Protein AF-A0A7X7PEK8-F1 (afdb_monomer_lite)

Foldseek 3Di:
DDPPPDDQLDDDPDPRHFPWDWDKPDDCVVPVQLDAQQADWDADPVRDTDGGHHGQWTAGSNDIDGSVVVVVVVVVVVVVVVVPPPDDPDD

Radius of gyration: 18.87 Å; chains: 1; bounding box: 40×42×56 Å

Secondary structure (DSSP, 8-state):
-----SPPSSSS--TTS---EEE-SS-TTT-GGGGSTT-EEEE-TTS-EEEE----EEEETTEEEEHHHHHHHHHHHHHHHHHS-------

Structure (mmCIF, N/CA/C/O backbone):
data_AF-A0A7X7PEK8-F1
#
_entry.id   AF-A0A7X7PEK8-F1
#
loop_
_atom_site.group_PDB
_atom_site.id
_atom_site.type_symbol
_atom_site.label_atom_id
_atom_site.label_alt_id
_atom_site.label_comp_id
_atom_site.label_asym_id
_atom_site.label_entity_id
_atom_site.label_seq_id
_atom_site.pdbx_PDB_ins_code
_atom_site.Cartn_x
_atom_site.Cartn_y
_atom_site.Cartn_z
_atom_site.occupancy
_atom_site.B_iso_or_equiv
_atom_site.auth_seq_id
_atom_site.auth_comp_id
_atom_site.auth_asym_id
_atom_site.auth_atom_id
_atom_site.pdbx_PDB_model_num
ATOM 1 N N . MET A 1 1 ? 22.019 -0.889 10.595 1.00 60.12 1 MET A N 1
ATOM 2 C CA . MET A 1 1 ? 21.587 -2.302 10.588 1.00 60.12 1 MET A CA 1
ATOM 3 C C . MET A 1 1 ? 22.437 -3.022 9.566 1.00 60.12 1 MET A C 1
ATOM 5 O O . MET A 1 1 ? 22.524 -2.534 8.446 1.00 60.12 1 MET A O 1
ATOM 9 N N . GLU A 1 2 ? 23.092 -4.111 9.953 1.00 76.06 2 GLU A N 1
ATOM 10 C CA . GLU A 1 2 ? 23.811 -4.956 8.997 1.00 76.06 2 GLU A CA 1
ATOM 11 C C . GLU A 1 2 ? 22.816 -5.828 8.210 1.00 76.06 2 GLU A C 1
ATOM 13 O O . GLU A 1 2 ? 21.790 -6.239 8.764 1.00 76.06 2 GLU A O 1
ATOM 18 N N . PRO A 1 3 ? 23.059 -6.078 6.911 1.00 78.75 3 PRO A N 1
ATOM 19 C CA . PRO A 1 3 ? 22.220 -6.966 6.118 1.00 78.75 3 PRO A CA 1
ATOM 20 C C . PRO A 1 3 ? 22.296 -8.400 6.658 1.00 78.75 3 PRO A C 1
ATOM 22 O O . PRO A 1 3 ? 23.373 -8.900 6.961 1.00 78.75 3 PRO A O 1
ATOM 25 N N . LYS A 1 4 ? 21.148 -9.084 6.731 1.00 79.50 4 LYS A N 1
ATOM 26 C CA . LYS A 1 4 ? 20.995 -10.406 7.372 1.00 79.50 4 LYS A CA 1
ATOM 27 C C . LYS A 1 4 ? 21.773 -11.564 6.717 1.00 79.50 4 LYS A C 1
ATOM 29 O O . LYS A 1 4 ? 21.715 -12.674 7.222 1.00 79.50 4 LYS A O 1
ATOM 34 N N . GLY A 1 5 ? 22.453 -11.357 5.587 1.00 83.44 5 GLY A N 1
ATOM 35 C CA . GLY A 1 5 ? 23.233 -12.395 4.886 1.00 83.44 5 GLY A CA 1
ATOM 36 C C . GLY A 1 5 ? 22.415 -13.529 4.241 1.00 83.44 5 GLY A C 1
ATOM 37 O O . GLY A 1 5 ? 22.955 -14.322 3.475 1.00 83.44 5 GLY A O 1
ATOM 38 N N . GLU A 1 6 ? 21.112 -13.596 4.504 1.00 86.25 6 GLU A N 1
ATOM 39 C CA . GLU A 1 6 ? 20.186 -14.553 3.906 1.00 86.25 6 GLU A CA 1
ATOM 40 C C . GLU A 1 6 ? 19.744 -14.119 2.503 1.00 86.25 6 GLU A C 1
ATOM 42 O O . GLU A 1 6 ? 19.655 -12.928 2.186 1.00 86.25 6 GLU A O 1
ATOM 47 N N . ARG A 1 7 ? 19.415 -15.096 1.648 1.00 85.94 7 ARG A N 1
ATOM 48 C CA . ARG A 1 7 ? 18.824 -14.796 0.339 1.00 85.94 7 ARG A CA 1
ATOM 49 C C . ARG A 1 7 ? 17.402 -14.255 0.533 1.00 85.94 7 ARG A C 1
ATOM 51 O O . ARG A 1 7 ? 16.613 -14.914 1.212 1.00 85.94 7 ARG A O 1
ATOM 58 N N . PRO A 1 8 ? 17.037 -13.120 -0.090 1.00 90.06 8 PRO A N 1
ATOM 59 C CA . PRO A 1 8 ? 15.676 -12.608 -0.021 1.00 90.06 8 PRO A CA 1
ATOM 60 C C . PRO A 1 8 ? 14.678 -13.613 -0.599 1.00 90.06 8 PRO A C 1
ATOM 62 O O . PRO A 1 8 ? 14.846 -14.092 -1.721 1.00 90.06 8 PRO A O 1
ATOM 65 N N . GLN A 1 9 ? 13.627 -13.903 0.161 1.00 92.19 9 GLN A N 1
ATOM 66 C CA . GLN A 1 9 ? 12.523 -14.764 -0.278 1.00 92.19 9 GLN A CA 1
ATOM 67 C C . GLN A 1 9 ? 11.485 -13.994 -1.114 1.00 92.19 9 GLN A C 1
ATOM 69 O O . GLN A 1 9 ? 10.670 -14.601 -1.804 1.00 92.19 9 GLN A O 1
ATOM 74 N N . PHE A 1 10 ? 11.537 -12.660 -1.072 1.00 93.31 10 PHE A N 1
ATOM 75 C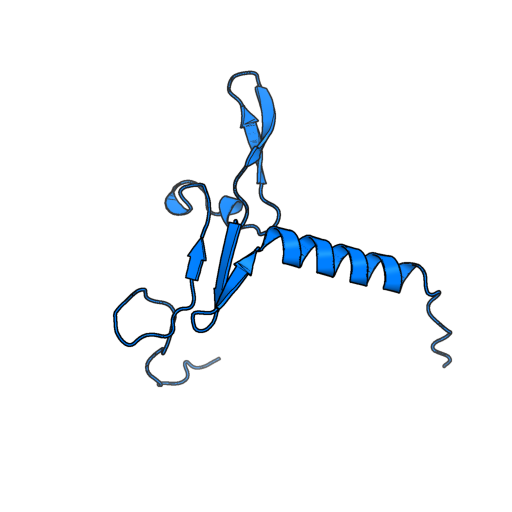 CA . PHE A 1 10 ? 10.642 -11.725 -1.752 1.00 93.31 10 PHE A CA 1
ATOM 76 C C . PHE A 1 10 ? 11.420 -10.501 -2.267 1.00 93.31 10 PHE A C 1
ATOM 78 O O . PHE A 1 10 ? 12.628 -10.376 -2.054 1.00 93.31 10 PHE A O 1
ATOM 85 N N . GLY A 1 11 ? 10.723 -9.591 -2.953 1.00 91.56 11 GLY A N 1
ATOM 86 C CA . GLY A 1 11 ? 11.288 -8.344 -3.489 1.00 91.56 11 GLY A CA 1
ATOM 87 C C . GLY A 1 11 ? 11.684 -8.407 -4.966 1.00 91.56 11 GLY A C 1
ATOM 88 O O . GLY A 1 11 ? 12.057 -7.392 -5.546 1.00 91.56 11 GLY A O 1
ATOM 89 N N . MET A 1 12 ? 11.567 -9.576 -5.599 1.00 94.81 12 MET A N 1
ATOM 90 C CA . MET A 1 12 ? 11.673 -9.740 -7.048 1.00 94.81 12 MET A CA 1
ATOM 91 C C . MET A 1 12 ? 10.537 -10.636 -7.539 1.00 94.81 12 MET A C 1
ATOM 93 O O . MET A 1 12 ? 10.153 -11.587 -6.865 1.00 94.81 12 MET A O 1
ATOM 97 N N . LEU A 1 13 ? 10.013 -10.351 -8.731 1.00 94.38 13 LEU A N 1
ATOM 98 C CA . LEU A 1 13 ? 8.952 -11.151 -9.338 1.00 94.38 13 LEU A CA 1
ATOM 99 C C . LEU A 1 13 ? 9.571 -12.272 -10.188 1.00 94.38 13 LEU A C 1
ATOM 101 O O . LEU A 1 13 ? 9.878 -12.067 -11.363 1.00 94.38 13 LEU A O 1
ATOM 105 N N . ARG A 1 14 ? 9.817 -13.439 -9.578 1.00 95.44 14 ARG A N 1
ATOM 106 C CA . ARG A 1 14 ? 10.381 -14.631 -10.240 1.00 95.44 14 ARG A CA 1
ATOM 107 C C . ARG A 1 14 ? 9.780 -15.928 -9.680 1.00 95.44 14 ARG A C 1
ATOM 109 O O . ARG A 1 14 ? 9.366 -15.942 -8.521 1.00 95.44 14 ARG A O 1
ATOM 116 N N . PRO A 1 15 ? 9.768 -17.031 -10.456 1.00 95.44 15 PRO A N 1
ATOM 117 C CA . PRO A 1 15 ? 9.374 -18.342 -9.942 1.00 95.44 15 PRO A CA 1
ATOM 118 C C . PRO A 1 15 ? 10.189 -18.751 -8.706 1.00 95.44 15 PRO A C 1
ATOM 120 O O . PRO A 1 15 ? 11.395 -18.516 -8.652 1.00 95.44 15 PRO A O 1
ATOM 123 N N . GLY A 1 16 ? 9.525 -19.374 -7.730 1.00 93.88 16 GLY A N 1
ATOM 124 C CA . GLY A 1 16 ? 10.142 -19.820 -6.474 1.00 93.88 16 GLY A CA 1
ATOM 125 C C . GLY A 1 16 ? 10.263 -18.746 -5.384 1.00 93.88 16 GLY A C 1
ATOM 126 O O . GLY A 1 16 ? 10.759 -19.054 -4.305 1.00 93.88 16 GLY A O 1
ATOM 127 N N . MET A 1 17 ? 9.814 -17.512 -5.639 1.00 95.44 17 MET A N 1
ATOM 128 C CA . MET A 1 17 ? 9.745 -16.438 -4.639 1.00 95.44 17 MET A CA 1
ATOM 129 C C . MET A 1 17 ? 8.333 -16.325 -4.055 1.00 95.44 17 MET A C 1
ATOM 131 O O . MET A 1 17 ? 7.362 -16.745 -4.690 1.00 95.44 17 MET A O 1
ATOM 135 N N . LEU A 1 18 ? 8.213 -15.748 -2.855 1.00 96.88 18 LEU A N 1
ATOM 136 C CA . LEU A 1 18 ? 6.909 -15.450 -2.262 1.00 96.88 18 LEU A CA 1
ATOM 137 C C . LEU A 1 18 ? 6.129 -14.492 -3.168 1.00 96.88 18 LEU A C 1
ATOM 139 O O . LEU A 1 18 ? 6.684 -13.539 -3.724 1.00 96.88 18 LEU A O 1
ATOM 143 N N . ALA A 1 19 ? 4.832 -14.756 -3.312 1.00 97.00 19 ALA A N 1
ATOM 144 C CA . ALA A 1 19 ? 3.931 -13.971 -4.145 1.00 97.00 19 ALA A CA 1
ATOM 145 C C . ALA A 1 19 ? 3.469 -12.697 -3.416 1.00 97.00 19 ALA A C 1
ATOM 147 O O . ALA A 1 19 ? 2.286 -12.536 -3.114 1.00 97.00 19 ALA A O 1
ATOM 148 N N . ASP A 1 20 ? 4.424 -11.805 -3.154 1.00 97.50 20 ASP A N 1
ATOM 149 C CA . ASP A 1 20 ? 4.211 -10.498 -2.533 1.00 97.50 20 ASP A CA 1
ATOM 150 C C . ASP A 1 20 ? 4.269 -9.401 -3.602 1.00 97.50 20 ASP A C 1
ATOM 152 O O . ASP A 1 20 ? 5.333 -9.089 -4.146 1.00 97.50 20 ASP A O 1
ATOM 156 N N . ILE A 1 21 ? 3.108 -8.847 -3.956 1.00 97.00 21 ILE A N 1
ATOM 157 C CA . ILE A 1 21 ? 2.947 -7.971 -5.124 1.00 97.00 21 ILE A CA 1
ATOM 158 C C . ILE A 1 21 ? 2.024 -6.803 -4.779 1.00 97.00 21 ILE A C 1
ATOM 160 O O . ILE A 1 21 ? 0.989 -6.969 -4.139 1.00 97.00 21 ILE A O 1
ATOM 164 N N . VAL A 1 22 ? 2.371 -5.616 -5.270 1.00 96.12 22 VAL A N 1
ATOM 165 C CA . VAL A 1 22 ? 1.518 -4.424 -5.225 1.00 96.12 22 VAL A CA 1
ATOM 166 C C . VAL A 1 22 ? 1.104 -4.081 -6.651 1.00 96.12 22 VAL A C 1
ATOM 168 O O . VAL A 1 22 ? 1.958 -3.927 -7.524 1.00 96.12 22 VAL A O 1
ATOM 171 N N . ILE A 1 23 ? -0.201 -3.954 -6.894 1.00 96.81 23 ILE A N 1
ATOM 172 C CA . ILE A 1 23 ? -0.751 -3.600 -8.206 1.00 96.81 23 ILE A CA 1
ATOM 173 C C . ILE A 1 23 ? -1.285 -2.171 -8.157 1.00 96.81 23 ILE A C 1
ATOM 175 O O . ILE A 1 23 ? -2.160 -1.845 -7.349 1.00 96.81 23 ILE A O 1
ATOM 179 N N . VAL A 1 24 ? -0.790 -1.334 -9.066 1.00 96.69 24 VAL A N 1
ATOM 180 C CA . VAL A 1 24 ? -1.205 0.062 -9.251 1.00 96.69 24 VAL A CA 1
ATOM 181 C C . VAL A 1 24 ? -1.742 0.292 -10.667 1.00 96.69 24 VAL A C 1
ATOM 183 O O . VAL A 1 24 ? -1.302 -0.383 -11.596 1.00 96.69 24 VAL A O 1
ATOM 186 N N . PRO A 1 25 ? -2.690 1.228 -10.860 1.00 94.81 25 PRO A N 1
ATOM 187 C CA . PRO A 1 25 ? -3.284 1.511 -12.169 1.00 94.81 25 PRO A CA 1
ATOM 188 C C . PRO A 1 25 ? -2.406 2.392 -13.075 1.00 94.81 25 PRO A C 1
ATOM 190 O O . PRO A 1 25 ? -2.732 2.567 -14.244 1.00 94.81 25 PRO A O 1
ATOM 193 N N . GLU A 1 26 ? -1.315 2.960 -12.554 1.00 93.81 26 GLU A N 1
ATOM 194 C CA . GLU A 1 26 ? -0.413 3.864 -13.277 1.00 93.81 26 GLU A CA 1
ATOM 195 C C . GLU A 1 26 ? 1.040 3.391 -13.206 1.00 93.81 26 GLU A C 1
ATOM 197 O O . GLU A 1 26 ? 1.411 2.637 -12.311 1.00 93.81 26 GLU A O 1
ATOM 202 N N . ASN A 1 27 ? 1.878 3.870 -14.131 1.00 94.88 27 ASN A N 1
ATOM 203 C 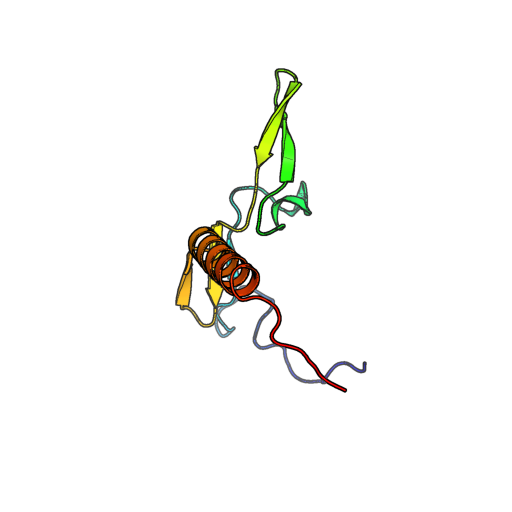CA . ASN A 1 27 ? 3.303 3.551 -14.148 1.00 94.88 27 ASN A CA 1
ATOM 204 C C . ASN A 1 27 ? 4.045 4.251 -12.988 1.00 94.88 27 ASN A C 1
ATOM 206 O O . ASN A 1 27 ? 4.239 5.472 -13.045 1.00 94.88 27 ASN A O 1
ATOM 210 N N . PRO A 1 28 ? 4.541 3.513 -11.976 1.00 95.44 28 PRO A N 1
ATOM 211 C CA . PRO A 1 28 ? 5.248 4.116 -10.854 1.00 95.44 28 PRO A CA 1
ATOM 212 C C . PRO A 1 28 ? 6.604 4.705 -11.257 1.00 95.44 28 PRO A C 1
ATOM 214 O O . PRO A 1 28 ? 7.055 5.641 -10.608 1.00 95.44 28 PRO A O 1
ATOM 217 N N . LEU A 1 29 ? 7.232 4.238 -12.345 1.00 96.25 29 LEU A N 1
ATOM 218 C CA . LEU A 1 29 ? 8.499 4.800 -12.831 1.00 96.25 29 LEU A CA 1
ATOM 219 C C . LEU A 1 29 ? 8.340 6.227 -13.370 1.00 96.25 29 LEU A C 1
ATOM 221 O O . LEU A 1 29 ? 9.297 6.993 -13.348 1.00 96.25 29 LEU A O 1
ATOM 225 N N . HIS A 1 30 ? 7.143 6.594 -13.840 1.00 94.94 30 HIS A N 1
ATOM 226 C CA . HIS A 1 30 ? 6.850 7.973 -14.238 1.00 94.94 30 HIS A CA 1
ATOM 227 C C . HIS A 1 30 ? 6.554 8.865 -13.027 1.00 94.94 30 HIS A C 1
ATOM 229 O O . HIS A 1 30 ? 6.840 10.059 -13.057 1.00 94.94 30 HIS A O 1
ATOM 235 N N . ASN A 1 31 ? 5.958 8.307 -11.970 1.00 92.38 31 ASN A N 1
ATOM 236 C CA . ASN A 1 31 ? 5.629 9.047 -10.759 1.00 92.38 31 ASN A CA 1
ATOM 237 C C . ASN A 1 31 ? 5.447 8.101 -9.566 1.00 92.38 31 ASN A C 1
ATOM 239 O O . ASN A 1 31 ? 4.406 7.461 -9.434 1.00 92.38 31 ASN A O 1
ATOM 243 N N . PHE A 1 32 ? 6.392 8.084 -8.626 1.00 95.62 32 PHE A N 1
ATOM 244 C CA . PHE A 1 32 ? 6.286 7.220 -7.446 1.00 95.62 32 PHE A CA 1
ATOM 245 C C . PHE A 1 32 ? 5.125 7.567 -6.509 1.00 95.62 32 PHE A C 1
ATOM 247 O O . PHE A 1 32 ? 4.705 6.710 -5.735 1.00 95.62 32 PHE A O 1
ATOM 254 N N . LYS A 1 33 ? 4.545 8.773 -6.592 1.00 95.00 33 LYS A N 1
ATOM 255 C CA . LYS A 1 33 ? 3.387 9.143 -5.760 1.00 95.00 33 LYS A CA 1
ATOM 256 C C . LYS A 1 33 ? 2.156 8.276 -6.037 1.00 95.00 33 LYS A C 1
ATOM 258 O O . LYS A 1 33 ? 1.285 8.184 -5.181 1.00 95.00 33 LYS A O 1
ATOM 263 N N . VAL A 1 34 ? 2.088 7.599 -7.188 1.00 94.69 34 VAL A N 1
ATOM 264 C CA . VAL A 1 34 ? 0.992 6.658 -7.486 1.00 94.69 34 VAL A CA 1
ATOM 265 C C . VAL A 1 34 ? 1.016 5.417 -6.585 1.00 94.69 34 VAL A C 1
ATOM 267 O O . VAL A 1 34 ? -0.004 4.741 -6.477 1.00 94.69 34 VAL A O 1
ATOM 270 N N . LEU A 1 35 ? 2.144 5.140 -5.911 1.00 95.62 35 LEU A N 1
ATOM 271 C CA . LEU A 1 35 ? 2.285 4.071 -4.915 1.00 95.62 35 LEU A CA 1
ATOM 272 C C . LEU A 1 35 ? 1.683 4.435 -3.549 1.00 95.62 35 LEU A C 1
ATOM 274 O O . LEU A 1 35 ? 1.563 3.563 -2.690 1.00 95.62 35 LEU A O 1
ATOM 278 N N . TYR A 1 36 ? 1.312 5.697 -3.308 1.00 95.12 36 TYR A N 1
ATOM 279 C CA . TYR A 1 36 ? 0.628 6.071 -2.070 1.00 95.12 36 TYR A CA 1
ATOM 280 C C . TYR A 1 36 ? -0.712 5.352 -2.004 1.00 95.12 36 TYR A C 1
ATOM 282 O O . TYR A 1 36 ? -1.503 5.483 -2.927 1.00 95.12 36 TYR A O 1
ATOM 290 N N . GLY A 1 37 ? -0.992 4.620 -0.922 1.00 92.19 37 GLY A N 1
ATOM 291 C CA . GLY A 1 37 ? -2.194 3.778 -0.820 1.00 92.19 37 GLY A CA 1
ATOM 292 C C . GLY A 1 37 ? -3.507 4.521 -1.096 1.00 92.19 37 GLY A C 1
ATOM 293 O O . GLY A 1 37 ? -4.410 3.974 -1.722 1.00 92.19 37 GLY A O 1
ATOM 294 N N . THR A 1 38 ? -3.591 5.795 -0.715 1.00 92.12 38 THR A N 1
ATOM 295 C CA . THR A 1 38 ? -4.762 6.654 -0.942 1.00 92.12 38 THR A CA 1
ATOM 296 C C . THR A 1 38 ? -4.818 7.269 -2.345 1.00 92.12 38 THR A C 1
ATOM 298 O O . THR A 1 38 ? -5.894 7.681 -2.781 1.00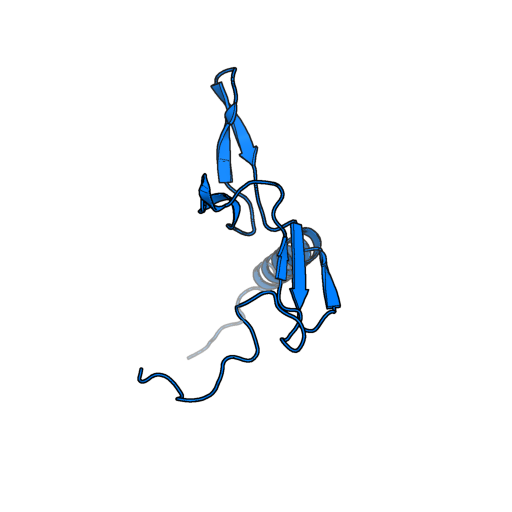 92.12 38 THR A O 1
ATOM 301 N N . GLY A 1 39 ? -3.709 7.260 -3.085 1.00 93.56 39 GLY A N 1
ATOM 302 C CA . GLY A 1 39 ? -3.521 7.970 -4.348 1.00 93.56 39 GLY A CA 1
ATOM 303 C C . GLY A 1 39 ? -2.856 9.335 -4.167 1.00 93.56 39 GLY A C 1
ATOM 304 O O . GLY A 1 39 ? -2.414 9.714 -3.081 1.00 93.56 39 GLY A O 1
ATOM 305 N N . THR A 1 40 ? -2.759 10.085 -5.261 1.00 94.81 40 THR A N 1
ATOM 306 C CA . THR A 1 40 ? -2.144 11.415 -5.290 1.00 94.81 40 THR A CA 1
ATOM 307 C C . THR A 1 40 ? -2.939 12.361 -6.186 1.00 94.81 40 THR A C 1
ATOM 309 O O . THR A 1 40 ? -3.519 11.936 -7.183 1.00 94.81 40 THR A O 1
ATOM 312 N N . THR A 1 41 ? -2.988 13.646 -5.837 1.00 95.12 41 THR A N 1
ATOM 313 C CA . THR A 1 41 ? -3.724 14.657 -6.609 1.00 95.12 41 THR A CA 1
ATOM 314 C C . THR A 1 41 ? -2.845 15.256 -7.707 1.00 95.12 41 THR A C 1
ATOM 316 O O . THR A 1 41 ? -1.696 15.628 -7.460 1.00 95.12 41 THR A O 1
ATOM 319 N N . ARG A 1 42 ? -3.401 15.385 -8.915 1.00 91.62 42 ARG A N 1
ATOM 320 C CA . ARG A 1 42 ? -2.802 16.025 -10.098 1.00 91.62 42 ARG A CA 1
ATOM 321 C C . ARG A 1 42 ? -3.861 16.881 -10.804 1.00 91.62 42 ARG A C 1
ATOM 323 O O . ARG A 1 42 ? -5.046 16.643 -10.623 1.00 91.62 42 ARG A O 1
ATOM 330 N N . LEU A 1 43 ? -3.443 17.859 -11.606 1.00 94.75 43 LEU A N 1
ATOM 331 C CA . LEU A 1 43 ? -4.342 18.571 -12.516 1.00 94.75 43 LEU A CA 1
ATOM 332 C C . LEU A 1 43 ? -4.545 17.788 -13.820 1.00 94.75 43 LEU A C 1
ATOM 334 O O . LEU A 1 43 ? -3.576 17.287 -14.393 1.00 94.75 43 LEU A O 1
ATOM 338 N N . ASP A 1 44 ? -5.790 17.685 -14.272 1.00 93.69 44 ASP A N 1
ATOM 339 C CA . ASP A 1 44 ? -6.128 17.172 -15.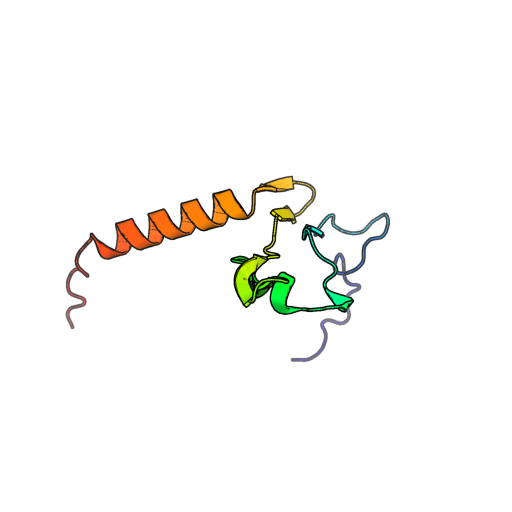600 1.00 93.69 44 ASP A CA 1
ATOM 340 C C . ASP A 1 44 ? -5.828 18.201 -16.712 1.00 93.69 44 ASP A C 1
ATOM 342 O O . ASP A 1 44 ? -5.328 19.299 -16.458 1.00 93.69 44 ASP A O 1
ATOM 346 N N . GLU A 1 45 ? -6.150 17.850 -17.958 1.00 94.81 45 GLU A N 1
ATOM 347 C CA . GLU A 1 45 ? -5.944 18.703 -19.141 1.00 94.81 45 GLU A CA 1
ATOM 348 C C . GLU A 1 45 ? -6.716 20.034 -19.082 1.00 94.81 45 GLU A C 1
ATOM 350 O O . GLU A 1 45 ? -6.334 21.003 -19.733 1.00 94.81 45 GLU A O 1
ATOM 355 N N . ASN A 1 46 ? -7.772 20.107 -18.266 1.00 96.56 46 ASN A N 1
ATOM 356 C CA . ASN A 1 46 ? -8.595 21.299 -18.061 1.00 96.56 46 ASN A CA 1
ATOM 357 C C . ASN A 1 46 ? -8.188 22.082 -16.800 1.00 96.56 46 ASN A C 1
ATOM 359 O O . ASN A 1 46 ? -8.898 23.004 -16.392 1.00 96.56 46 ASN A O 1
ATOM 363 N N . GLY A 1 47 ? -7.088 21.699 -16.141 1.00 96.12 47 GLY A N 1
ATOM 364 C CA . GLY A 1 47 ? -6.626 22.318 -14.901 1.00 96.12 47 GLY A CA 1
ATOM 365 C C . GLY A 1 47 ? -7.451 21.948 -13.664 1.00 96.12 47 GLY A C 1
ATOM 366 O O . GLY A 1 47 ? -7.387 22.660 -12.662 1.00 96.12 47 GLY A O 1
ATOM 367 N N . ARG A 1 48 ? -8.236 20.863 -13.697 1.00 97.12 48 ARG A N 1
ATOM 368 C CA . ARG A 1 48 ? -9.054 20.412 -12.560 1.00 97.12 48 ARG A CA 1
ATOM 369 C C . ARG A 1 48 ? -8.299 19.387 -11.714 1.00 97.12 48 ARG A C 1
ATOM 371 O O . ARG A 1 48 ? -7.668 18.491 -12.273 1.00 97.12 48 ARG A O 1
ATOM 378 N N . PRO A 1 49 ? -8.368 19.464 -10.373 1.00 96.38 49 PRO A N 1
ATOM 379 C CA . PRO A 1 49 ? -7.737 18.476 -9.512 1.00 96.38 49 PRO A CA 1
ATOM 380 C C . PRO A 1 49 ? -8.452 17.124 -9.619 1.00 96.38 49 PRO A C 1
ATOM 382 O O . PRO A 1 49 ? -9.652 17.018 -9.378 1.00 96.38 49 PRO A O 1
ATOM 385 N N . VAL A 1 50 ? -7.687 16.084 -9.932 1.00 94.94 50 VAL A N 1
ATOM 386 C CA . VAL A 1 50 ? -8.112 14.684 -9.969 1.00 94.94 50 VAL A CA 1
ATOM 387 C C . VAL A 1 50 ? -7.187 13.844 -9.091 1.00 94.94 50 VAL A C 1
ATOM 389 O O . VAL A 1 50 ? -5.970 14.046 -9.073 1.00 94.94 50 VAL A O 1
ATOM 392 N N . THR A 1 51 ? -7.753 12.894 -8.348 1.00 93.44 51 THR A N 1
ATOM 393 C CA . THR A 1 51 ? -6.967 11.906 -7.599 1.00 93.44 51 THR A CA 1
ATOM 394 C C . THR A 1 51 ? -6.697 10.706 -8.489 1.00 93.44 51 THR A C 1
ATOM 396 O O . THR A 1 51 ? -7.620 10.096 -9.023 1.00 93.44 51 THR A O 1
ATOM 399 N N . VAL A 1 52 ? -5.421 10.375 -8.641 1.00 92.88 52 VAL A N 1
ATOM 400 C CA . VAL A 1 52 ? -4.942 9.297 -9.504 1.00 92.88 52 VAL A CA 1
ATOM 401 C C . VAL A 1 52 ? -4.060 8.330 -8.710 1.00 92.88 52 VAL A C 1
ATOM 403 O O . VAL A 1 52 ? -3.648 8.616 -7.579 1.00 92.88 52 VAL A O 1
ATOM 406 N N . GLY A 1 53 ? -3.794 7.160 -9.281 1.00 92.06 53 GLY A N 1
ATOM 407 C CA . GLY A 1 53 ? -3.024 6.108 -8.632 1.00 92.06 53 GLY A CA 1
ATOM 408 C C . GLY A 1 53 ? -3.747 5.470 -7.445 1.00 92.06 53 GLY A C 1
ATOM 409 O O . GLY A 1 53 ? -4.968 5.281 -7.439 1.00 92.06 53 GLY A O 1
ATOM 410 N N . GLY A 1 54 ? -2.963 5.120 -6.430 1.00 93.62 54 GLY A N 1
ATOM 411 C CA . GLY A 1 54 ? -3.425 4.307 -5.320 1.00 93.62 54 GLY A CA 1
ATOM 412 C C . GLY A 1 54 ? -3.182 2.836 -5.582 1.00 93.62 54 GLY A C 1
ATOM 413 O O . GLY A 1 54 ? -3.406 2.336 -6.687 1.00 93.62 54 GLY A O 1
ATOM 414 N N . VAL A 1 55 ? -2.743 2.133 -4.544 1.00 95.94 55 VAL A N 1
ATOM 415 C CA . VAL A 1 55 ? -2.683 0.675 -4.592 1.00 95.94 55 VAL A CA 1
ATOM 416 C C . VAL A 1 55 ? -4.101 0.157 -4.803 1.00 95.94 55 VAL A C 1
ATOM 418 O O . VAL A 1 55 ? -5.015 0.508 -4.057 1.00 95.94 55 VAL A O 1
ATOM 421 N N . ARG A 1 56 ? -4.293 -0.640 -5.856 1.00 95.88 56 ARG A N 1
ATOM 422 C CA . ARG A 1 56 ? -5.582 -1.267 -6.160 1.00 95.88 56 ARG A CA 1
ATOM 423 C C . ARG A 1 56 ? -5.687 -2.624 -5.481 1.00 95.88 56 ARG A C 1
ATOM 425 O O . ARG A 1 56 ? -6.689 -2.908 -4.838 1.00 95.88 56 ARG A O 1
ATOM 432 N N . TRP A 1 57 ? -4.634 -3.425 -5.608 1.00 97.69 57 TRP A N 1
ATOM 433 C CA . TRP A 1 57 ? -4.549 -4.748 -5.004 1.00 97.69 57 TRP A CA 1
ATOM 434 C C . TRP A 1 57 ? -3.212 -4.916 -4.305 1.00 97.69 57 TRP A C 1
ATOM 436 O O . TRP A 1 57 ? -2.167 -4.546 -4.851 1.00 97.69 57 TRP A O 1
ATOM 446 N N . THR A 1 58 ? -3.262 -5.534 -3.134 1.00 96.81 58 THR A N 1
ATOM 447 C CA . THR A 1 58 ? -2.086 -6.077 -2.462 1.00 96.81 58 THR A CA 1
ATOM 448 C C . THR A 1 58 ? -2.217 -7.588 -2.490 1.00 96.81 58 THR A C 1
ATOM 450 O O . THR A 1 58 ? -3.249 -8.124 -2.099 1.00 96.81 58 THR A O 1
ATOM 453 N N . ILE A 1 59 ? -1.192 -8.277 -2.967 1.00 98.00 59 ILE A N 1
ATOM 454 C CA . ILE A 1 59 ? -1.096 -9.731 -2.899 1.00 98.00 59 ILE A CA 1
ATOM 455 C C . ILE A 1 59 ? -0.027 -10.041 -1.862 1.00 98.00 59 ILE A C 1
ATOM 457 O O . ILE A 1 59 ? 1.082 -9.516 -1.961 1.00 98.00 59 ILE A O 1
ATOM 461 N N . LYS A 1 60 ? -0.377 -10.841 -0.858 1.00 97.12 60 LYS A N 1
ATOM 462 C CA . LYS A 1 60 ? 0.537 -11.273 0.202 1.00 97.12 60 LYS A CA 1
ATOM 463 C C . LYS A 1 60 ? 0.459 -12.782 0.325 1.00 97.12 60 LYS A C 1
ATOM 465 O O . LYS A 1 60 ? -0.638 -13.310 0.492 1.00 97.12 60 LYS A O 1
ATOM 470 N N . ASP A 1 61 ? 1.597 -13.465 0.228 1.00 95.38 61 ASP A N 1
ATOM 471 C CA . ASP A 1 61 ? 1.669 -14.934 0.264 1.00 95.38 61 ASP A CA 1
ATOM 472 C C . ASP A 1 61 ? 0.683 -15.609 -0.724 1.00 95.38 61 ASP A C 1
ATOM 474 O O . ASP A 1 61 ? 0.145 -16.684 -0.469 1.00 95.38 61 ASP A O 1
ATOM 478 N N . GLY A 1 62 ? 0.405 -14.953 -1.860 1.00 96.56 62 GLY A N 1
ATOM 479 C CA . GLY A 1 62 ? -0.558 -15.420 -2.868 1.00 96.56 62 GLY A CA 1
ATOM 480 C C . GLY A 1 62 ? -2.034 -15.107 -2.578 1.00 96.56 62 GLY A C 1
ATOM 481 O O . GLY A 1 62 ? -2.886 -15.385 -3.421 1.00 96.56 62 GLY A O 1
ATOM 482 N N . ILE A 1 63 ? -2.355 -14.497 -1.436 1.00 97.94 63 ILE A N 1
ATOM 483 C CA . ILE A 1 63 ? -3.712 -14.069 -1.078 1.00 97.94 63 ILE A CA 1
ATOM 484 C C . ILE A 1 63 ? -3.948 -12.658 -1.613 1.00 97.94 63 ILE A C 1
ATOM 486 O O . ILE A 1 63 ? -3.153 -11.752 -1.368 1.00 97.94 63 ILE A O 1
ATOM 490 N N . VAL A 1 64 ? -5.047 -12.469 -2.342 1.00 98.19 64 VAL A N 1
ATOM 491 C CA . VAL A 1 64 ? -5.415 -11.187 -2.952 1.00 98.19 64 VAL A CA 1
ATOM 492 C C . VAL A 1 64 ? -6.260 -10.364 -1.984 1.00 98.19 64 VAL A C 1
ATOM 494 O O . VAL A 1 64 ? -7.295 -10.828 -1.510 1.00 98.19 64 VAL A O 1
ATOM 497 N N . TYR A 1 65 ? -5.852 -9.120 -1.752 1.00 98.00 65 TYR A N 1
ATOM 498 C CA . TYR A 1 65 ? -6.561 -8.157 -0.917 1.00 98.00 65 TYR A CA 1
ATOM 499 C C . TYR A 1 65 ? -6.952 -6.919 -1.718 1.00 98.00 65 TYR A C 1
ATOM 501 O O . TYR A 1 65 ? -6.105 -6.304 -2.376 1.00 98.00 65 TYR A O 1
ATOM 509 N N . ASP A 1 66 ? -8.221 -6.519 -1.609 1.00 97.25 66 ASP A N 1
ATOM 510 C CA . ASP A 1 66 ? -8.686 -5.213 -2.079 1.00 97.25 66 ASP A CA 1
ATOM 511 C C . ASP A 1 66 ? -8.113 -4.124 -1.166 1.00 97.25 66 ASP A C 1
ATOM 513 O O . ASP A 1 66 ? -8.511 -3.975 -0.009 1.00 97.25 66 ASP A O 1
ATOM 517 N N . ALA A 1 67 ? -7.154 -3.358 -1.683 1.00 96.31 67 ALA A N 1
ATOM 518 C CA . ALA A 1 67 ? -6.472 -2.344 -0.890 1.00 96.31 67 ALA A CA 1
ATOM 519 C C . ALA A 1 67 ? -7.398 -1.180 -0.504 1.00 96.31 67 ALA A C 1
ATOM 521 O O . ALA A 1 67 ? -7.195 -0.559 0.541 1.00 96.31 67 ALA A O 1
ATOM 522 N N . ARG A 1 68 ? -8.432 -0.889 -1.305 1.00 93.69 68 ARG A N 1
ATOM 523 C CA . ARG A 1 68 ? -9.409 0.160 -0.991 1.00 93.69 68 ARG A CA 1
ATOM 524 C C . ARG A 1 68 ? -10.347 -0.299 0.119 1.00 93.69 68 ARG A C 1
ATOM 526 O O . ARG A 1 68 ? -10.567 0.473 1.048 1.00 93.69 68 ARG A O 1
ATOM 533 N N . ALA A 1 69 ? -10.806 -1.550 0.077 1.00 96.69 69 ALA A N 1
ATOM 534 C CA . ALA A 1 69 ? -11.609 -2.121 1.158 1.00 96.69 69 ALA A CA 1
ATOM 535 C C . ALA A 1 69 ? -10.839 -2.130 2.491 1.00 96.69 69 ALA A C 1
ATOM 537 O O . ALA A 1 69 ? -11.366 -1.672 3.501 1.00 96.69 69 ALA A O 1
ATOM 538 N N . LEU A 1 70 ? -9.563 -2.541 2.475 1.00 96.06 70 LEU A N 1
ATOM 539 C CA . LEU A 1 70 ? -8.710 -2.514 3.669 1.00 96.06 70 LEU A CA 1
ATOM 540 C C . LEU A 1 70 ? -8.563 -1.103 4.258 1.00 96.06 70 LEU A C 1
ATOM 542 O O . LEU A 1 70 ? -8.626 -0.933 5.474 1.00 96.06 70 LEU A O 1
ATOM 546 N N . LEU A 1 71 ? -8.376 -0.083 3.414 1.00 94.44 71 LEU A N 1
ATOM 547 C CA . LEU A 1 71 ? -8.298 1.306 3.876 1.00 94.44 7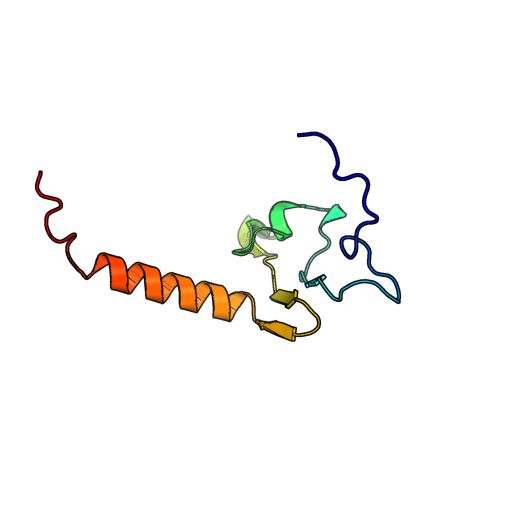1 LEU A CA 1
ATOM 548 C C . LEU A 1 71 ? -9.616 1.768 4.511 1.00 94.44 71 LEU A C 1
ATOM 550 O O . LEU A 1 71 ? -9.579 2.403 5.564 1.00 94.44 71 LEU A O 1
ATOM 554 N N . SER A 1 72 ? -10.763 1.420 3.919 1.00 96.12 72 SER A N 1
ATOM 555 C CA . SER A 1 72 ? -12.083 1.723 4.489 1.00 96.12 72 SER A CA 1
ATOM 556 C C . SER A 1 72 ? -12.323 1.014 5.825 1.00 96.12 72 SER A C 1
ATOM 558 O O . SER A 1 72 ? -12.886 1.604 6.748 1.00 96.12 72 SER A O 1
ATOM 560 N N . ASP A 1 73 ? -11.857 -0.227 5.969 1.00 96.88 73 ASP A N 1
ATOM 561 C CA . ASP A 1 73 ? -11.933 -0.956 7.235 1.00 96.88 73 ASP A CA 1
ATOM 562 C C . ASP A 1 73 ? -11.106 -0.277 8.329 1.00 96.88 73 ASP A C 1
ATOM 564 O O . ASP A 1 73 ? -11.599 -0.077 9.442 1.00 96.88 73 ASP A O 1
ATOM 568 N N . VAL A 1 74 ? -9.877 0.138 8.008 1.00 95.44 74 VAL A N 1
ATOM 569 C CA . VAL A 1 74 ? -9.013 0.886 8.934 1.00 95.44 74 VAL A CA 1
ATOM 570 C C . VAL A 1 74 ? -9.636 2.231 9.306 1.00 95.44 74 VAL A C 1
ATOM 572 O O . VAL A 1 74 ? -9.636 2.596 10.482 1.00 95.44 74 VAL A O 1
ATOM 575 N N . GLU A 1 75 ? -10.197 2.960 8.340 1.00 95.81 75 GLU A N 1
ATOM 576 C CA . GLU A 1 75 ? -10.888 4.227 8.592 1.00 95.81 75 GLU A CA 1
ATOM 577 C C . GLU A 1 75 ? -12.034 4.053 9.595 1.00 95.81 75 GLU A C 1
ATOM 579 O O . GLU A 1 75 ? -12.127 4.816 10.560 1.00 95.81 75 GLU A O 1
ATOM 584 N N . ARG A 1 76 ? -12.852 3.007 9.425 1.00 97.69 76 ARG A N 1
ATOM 585 C CA . ARG A 1 76 ? -13.926 2.656 10.362 1.00 97.69 76 ARG A CA 1
ATOM 586 C C . ARG A 1 76 ? -13.387 2.348 11.759 1.00 97.69 76 ARG A C 1
ATOM 588 O O . ARG A 1 76 ? -13.883 2.921 12.724 1.00 97.69 76 ARG A O 1
ATOM 595 N N . ILE A 1 77 ? -12.347 1.517 11.864 1.00 96.38 77 ILE A N 1
ATOM 596 C CA . ILE A 1 77 ? -11.712 1.179 13.151 1.00 96.38 77 ILE A CA 1
ATOM 597 C C . ILE A 1 77 ? -11.242 2.449 13.874 1.00 96.38 77 ILE A C 1
ATOM 599 O O . ILE A 1 77 ? -11.491 2.623 15.067 1.00 96.38 77 ILE A O 1
ATOM 603 N N . VAL A 1 78 ? -10.592 3.367 13.153 1.00 96.44 78 VAL A N 1
ATOM 604 C CA . VAL A 1 78 ? -10.110 4.635 13.720 1.00 96.44 78 VAL A CA 1
ATOM 605 C C . VAL A 1 78 ? -11.272 5.550 14.115 1.00 96.44 78 VAL A C 1
ATOM 607 O O . VAL A 1 78 ? -11.206 6.202 15.159 1.00 96.44 78 VAL A O 1
ATOM 610 N N . ALA A 1 79 ? -12.332 5.620 13.309 1.00 96.56 79 ALA A N 1
ATOM 611 C CA . ALA A 1 79 ? -13.519 6.412 13.622 1.00 96.56 79 ALA A CA 1
ATOM 612 C C . ALA A 1 79 ? -14.220 5.905 14.891 1.00 96.56 79 ALA A C 1
ATOM 614 O O . ALA A 1 79 ? -14.592 6.712 15.744 1.00 96.56 79 ALA A O 1
ATOM 615 N N . ASP A 1 80 ? -14.345 4.588 15.047 1.00 95.94 80 ASP A N 1
ATOM 616 C CA . ASP A 1 80 ? -14.942 3.969 16.230 1.00 95.94 80 ASP A CA 1
ATOM 617 C C . ASP A 1 80 ? -14.080 4.193 17.478 1.00 95.94 80 ASP A C 1
ATOM 619 O O . ASP A 1 80 ? -14.599 4.607 18.516 1.00 95.94 80 ASP A O 1
ATOM 623 N N . ALA A 1 81 ? -12.756 4.054 17.363 1.00 95.19 81 ALA A N 1
ATOM 624 C CA . ALA A 1 81 ? -11.829 4.343 18.457 1.00 95.19 81 ALA A CA 1
ATOM 625 C C . ALA A 1 81 ? -11.900 5.807 18.932 1.00 95.19 81 ALA A C 1
ATOM 627 O O . ALA A 1 81 ? -11.792 6.067 20.125 1.00 95.19 81 ALA A O 1
ATOM 628 N N . LYS A 1 82 ? -12.124 6.766 18.023 1.00 93.94 82 LYS A N 1
ATOM 629 C CA . LYS A 1 82 ? -12.285 8.192 18.369 1.00 93.94 82 LYS A CA 1
ATOM 630 C C . LYS A 1 82 ? -13.611 8.513 19.064 1.00 93.94 82 LYS A C 1
ATOM 632 O O . LYS A 1 82 ? -13.699 9.538 19.736 1.00 93.94 82 LYS A O 1
ATOM 637 N N . ARG A 1 83 ? -14.649 7.690 18.874 1.00 91.75 83 ARG A N 1
ATOM 638 C CA . ARG A 1 83 ? -15.959 7.861 19.530 1.00 91.75 83 ARG A CA 1
ATOM 639 C C . ARG A 1 83 ? -15.947 7.385 20.977 1.00 91.75 83 ARG A C 1
ATOM 641 O O . ARG A 1 83 ? -16.738 7.883 21.772 1.00 91.75 83 ARG A O 1
ATOM 648 N N . VAL A 1 84 ? -15.066 6.445 21.314 1.00 78.25 84 VAL A N 1
ATOM 649 C CA . VAL A 1 84 ? -14.804 6.061 22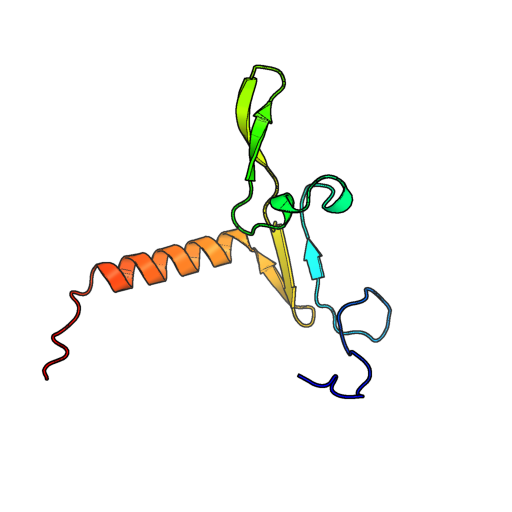.701 1.00 78.25 84 VAL A CA 1
ATOM 650 C C . VAL A 1 84 ? -13.932 7.164 23.311 1.00 78.25 84 VAL A C 1
ATOM 652 O O . VAL A 1 84 ? -12.796 7.341 22.869 1.00 78.25 84 VAL A O 1
ATOM 655 N N . PRO A 1 85 ? -14.425 7.945 24.292 1.00 64.81 85 PRO A N 1
ATOM 656 C CA . PRO A 1 85 ? -13.587 8.922 24.972 1.00 64.81 85 PRO A CA 1
ATOM 657 C C . PRO A 1 85 ? -12.389 8.178 25.554 1.00 64.81 85 PRO A C 1
ATOM 659 O O . PRO A 1 85 ? -12.571 7.097 26.119 1.00 64.81 85 PRO A O 1
ATOM 662 N N . ALA A 1 86 ? -11.181 8.734 25.417 1.00 63.41 86 ALA A N 1
ATOM 663 C CA . ALA A 1 86 ? -10.005 8.194 26.085 1.00 63.41 86 ALA A CA 1
ATOM 664 C C . ALA A 1 86 ? -10.340 8.065 27.575 1.00 63.41 86 ALA A C 1
ATOM 666 O O . ALA A 1 86 ? -10.431 9.064 28.287 1.00 63.41 86 ALA A O 1
ATOM 667 N N . THR A 1 87 ? -10.627 6.842 28.024 1.00 57.50 87 THR A N 1
ATOM 668 C CA . THR A 1 87 ? -10.890 6.584 29.432 1.00 57.50 87 THR A CA 1
ATOM 669 C C . THR A 1 87 ? -9.579 6.879 30.127 1.00 57.50 87 THR A C 1
ATOM 671 O O . THR A 1 87 ? -8.572 6.238 29.834 1.00 57.50 87 THR A O 1
ATOM 674 N N . SER A 1 88 ? -9.611 7.936 30.934 1.00 55.84 88 SER A N 1
ATOM 675 C CA . SER A 1 88 ? -8.606 8.390 31.887 1.00 55.84 88 SER A CA 1
ATOM 676 C C . SER A 1 88 ? -7.474 7.387 32.092 1.00 55.84 88 SER A C 1
ATOM 678 O O . SER A 1 88 ? -7.571 6.478 32.913 1.00 55.84 88 SER A O 1
ATOM 680 N N . GLN A 1 89 ? -6.370 7.601 31.376 1.00 53.66 89 GLN A N 1
ATOM 681 C CA . GLN A 1 89 ? -5.073 7.234 31.921 1.00 53.66 89 GLN A CA 1
ATOM 682 C C . GLN A 1 89 ? -4.848 8.171 33.115 1.00 53.66 89 GLN A C 1
ATOM 684 O O . GLN A 1 89 ? -4.575 9.358 32.950 1.00 53.66 89 GLN A O 1
ATOM 689 N N . GLN A 1 90 ? -5.102 7.647 34.310 1.00 40.59 90 GLN A N 1
ATOM 690 C CA . GLN A 1 90 ? -4.728 8.215 35.603 1.00 40.59 90 GLN A CA 1
ATOM 691 C C . GLN A 1 90 ? -3.739 7.251 36.264 1.00 40.59 90 GLN A C 1
ATOM 693 O O . GLN A 1 90 ? -3.986 6.044 36.227 1.00 40.59 90 GLN A O 1
ATOM 698 N N . PRO A 1 91 ? -2.820 7.771 37.083 1.00 51.59 91 PRO A N 1
ATOM 699 C CA . PRO A 1 91 ? -1.763 8.737 36.798 1.00 51.59 91 PRO A CA 1
ATOM 700 C C . PRO A 1 91 ? -0.413 8.062 36.478 1.00 51.59 91 PRO A C 1
ATOM 702 O O . PRO A 1 91 ? -0.278 6.837 36.693 1.00 51.59 91 PRO A O 1
#

pLDDT: mean 90.71, std 11.78, range [40.59, 98.19]

Sequence (91 aa):
MEPKGERPQFGMLRPGMLADIVIVPENPLHNFKVLYGTGTTRLDENGRPVTVGGVRWTIKDGIVYDARALLSDVERIVADAKRVPATSQQP